Protein AF-A0AA41SF87-F1 (afdb_monomer_lite)

Foldseek 3Di:
DVVVVVVLVVVVVVLVVVQVVLCPDDPPDPSVPDDRDDDPPDDDPVVVVVVVVVVVVVVVVVVVVVVVVVVVD

Sequence (73 aa):
MYDASGVRLHAGRQAEVLNQIVFELPEEHPLADIRPLRELLGHTPPQVIAGGLLGFATAFFGHLITQTVGRQT

Secondary structure (DSSP, 8-state):
-HHHHHHHHHHHHHHHHHHHHHHHS-TTSTTTTPPP------S-HHHHHHHHHHHHHHHHHHHHHHHHHHT--

Radius of gyration: 23.46 Å; chains: 1; bounding box: 50×24×63 Å

pLDDT: mean 82.08, std 11.67, range [52.19, 97.25]

Structure (mmCIF, N/CA/C/O backbone):
data_AF-A0AA41SF87-F1
#
_entry.id   AF-A0AA41SF87-F1
#
loop_
_atom_site.group_PDB
_atom_site.id
_atom_site.type_symbol
_atom_site.label_atom_id
_atom_site.label_alt_id
_atom_site.label_comp_id
_atom_site.label_asym_id
_atom_site.label_entity_id
_atom_site.label_seq_id
_atom_site.pdbx_PDB_ins_code
_atom_site.Cartn_x
_atom_site.Cartn_y
_atom_site.Cartn_z
_atom_site.occupancy
_atom_site.B_iso_or_equiv
_atom_site.auth_seq_id
_atom_site.auth_comp_id
_atom_site.auth_asym_id
_atom_site.auth_atom_id
_atom_site.pdbx_PDB_model_num
ATOM 1 N N . MET A 1 1 ? -8.255 12.798 0.151 1.00 54.03 1 MET A N 1
ATOM 2 C CA . MET A 1 1 ? -7.762 11.404 0.296 1.00 54.03 1 MET A CA 1
ATOM 3 C C . MET A 1 1 ? -7.855 10.607 -1.004 1.00 54.03 1 MET A C 1
ATOM 5 O O . MET A 1 1 ? -6.888 9.929 -1.329 1.00 54.03 1 MET A O 1
ATOM 9 N N . TYR A 1 2 ? -8.957 10.706 -1.759 1.00 57.03 2 TYR A N 1
ATOM 10 C CA . TYR A 1 2 ? -9.095 10.055 -3.073 1.00 57.03 2 TYR A CA 1
ATOM 11 C C . TYR A 1 2 ? -8.058 10.558 -4.098 1.00 57.03 2 TYR A C 1
ATOM 13 O O . TYR A 1 2 ? -7.410 9.762 -4.765 1.00 57.03 2 TYR A O 1
ATOM 21 N N . ASP A 1 3 ? -7.816 11.871 -4.115 1.00 70.00 3 ASP A N 1
ATOM 22 C CA . ASP A 1 3 ? -6.846 12.536 -4.997 1.00 70.00 3 ASP A CA 1
ATOM 23 C C . ASP A 1 3 ? -5.394 12.047 -4.785 1.00 70.00 3 ASP A C 1
ATOM 25 O O . ASP A 1 3 ? -4.763 11.499 -5.684 1.00 70.00 3 ASP A O 1
ATOM 29 N N . ALA A 1 4 ? -4.902 12.083 -3.541 1.00 70.00 4 ALA A N 1
ATOM 30 C CA . ALA A 1 4 ? -3.557 11.604 -3.196 1.00 70.00 4 ALA A CA 1
ATOM 31 C C . ALA A 1 4 ? -3.357 10.085 -3.400 1.00 70.00 4 ALA A C 1
ATOM 33 O O . ALA A 1 4 ? -2.241 9.633 -3.660 1.00 70.00 4 ALA A O 1
ATOM 34 N N . SER A 1 5 ? -4.427 9.290 -3.285 1.00 72.19 5 SER A N 1
ATOM 35 C CA . SER A 1 5 ? -4.372 7.844 -3.547 1.00 72.19 5 SER A CA 1
ATOM 36 C C . SER A 1 5 ? -4.274 7.553 -5.046 1.00 72.19 5 SER A C 1
ATOM 38 O O . SER A 1 5 ? -3.522 6.664 -5.441 1.00 72.19 5 SER A O 1
ATOM 40 N N . GLY A 1 6 ? -4.966 8.340 -5.878 1.00 77.25 6 GLY A N 1
ATOM 41 C CA . GLY A 1 6 ? -4.829 8.297 -7.333 1.00 77.25 6 GLY A CA 1
ATOM 42 C C . GLY A 1 6 ? -3.410 8.647 -7.779 1.00 77.25 6 GLY A C 1
ATOM 43 O O . GLY A 1 6 ? -2.804 7.888 -8.529 1.00 77.25 6 GLY A O 1
ATOM 44 N N . VAL A 1 7 ? -2.831 9.727 -7.244 1.00 81.06 7 VAL A N 1
ATOM 45 C CA . VAL A 1 7 ? -1.443 10.126 -7.550 1.00 81.06 7 VAL A CA 1
ATOM 46 C C . VAL A 1 7 ? -0.442 9.020 -7.196 1.00 81.06 7 VAL A C 1
ATOM 48 O O . VAL A 1 7 ? 0.426 8.713 -8.009 1.00 81.06 7 VAL A O 1
ATOM 51 N N . ARG A 1 8 ? -0.587 8.361 -6.035 1.00 82.00 8 ARG A N 1
ATOM 52 C CA . ARG A 1 8 ? 0.252 7.205 -5.663 1.00 82.00 8 ARG A CA 1
ATOM 53 C C . ARG A 1 8 ? 0.095 6.030 -6.627 1.00 82.00 8 ARG A C 1
ATOM 55 O O . ARG A 1 8 ? 1.095 5.462 -7.037 1.00 82.00 8 ARG A O 1
ATOM 62 N N . LEU A 1 9 ? -1.134 5.692 -7.017 1.00 81.44 9 LEU A N 1
ATOM 63 C CA . LEU A 1 9 ? -1.383 4.611 -7.975 1.00 81.44 9 LEU A CA 1
ATOM 64 C C . LEU A 1 9 ? -0.758 4.907 -9.350 1.00 81.44 9 LEU A C 1
ATOM 66 O O . LEU A 1 9 ? -0.198 4.015 -9.983 1.00 81.44 9 LEU A O 1
ATOM 70 N N . HIS A 1 10 ? -0.849 6.154 -9.817 1.00 85.62 10 HIS A N 1
ATOM 71 C CA . HIS A 1 10 ? -0.262 6.577 -11.088 1.00 85.62 10 HIS A CA 1
ATOM 72 C C . HIS A 1 10 ? 1.268 6.606 -11.049 1.00 85.62 10 HIS A C 1
ATOM 74 O O . HIS A 1 10 ? 1.895 6.122 -11.989 1.00 85.62 10 HIS A O 1
ATOM 80 N N . ALA A 1 11 ? 1.863 7.113 -9.965 1.00 85.31 11 ALA A N 1
ATOM 81 C CA . ALA A 1 11 ? 3.310 7.073 -9.755 1.00 85.31 11 ALA A CA 1
ATOM 82 C C . ALA A 1 11 ? 3.835 5.629 -9.746 1.00 85.31 11 ALA A C 1
ATOM 84 O O . ALA A 1 11 ? 4.899 5.349 -10.293 1.00 85.31 11 ALA A O 1
ATOM 85 N N . GLY A 1 12 ? 3.045 4.703 -9.208 1.00 84.00 12 GLY A N 1
ATOM 86 C CA . GLY A 1 12 ? 3.403 3.300 -9.191 1.00 84.00 12 GLY A CA 1
ATOM 87 C C . GLY A 1 12 ? 3.380 2.592 -10.529 1.00 84.00 12 GLY A C 1
ATOM 88 O O . GLY A 1 12 ? 4.340 1.931 -10.924 1.00 84.00 12 GLY A O 1
ATOM 89 N N . ARG A 1 13 ? 2.325 2.843 -11.306 1.00 85.31 13 ARG A N 1
ATOM 90 C CA . ARG A 1 13 ? 2.255 2.407 -12.708 1.00 85.31 13 ARG A CA 1
ATOM 91 C C . ARG A 1 13 ? 3.429 2.948 -13.526 1.00 85.31 13 ARG A C 1
ATOM 93 O O . ARG A 1 13 ? 3.941 2.257 -14.397 1.00 85.31 13 ARG A O 1
ATOM 100 N N . GLN A 1 14 ? 3.860 4.181 -13.255 1.00 89.12 14 GLN A N 1
ATOM 101 C CA . GLN A 1 14 ? 5.034 4.762 -13.909 1.00 89.12 14 GLN A CA 1
ATOM 102 C C . GLN A 1 14 ? 6.334 4.071 -13.486 1.00 89.12 14 GLN A C 1
ATOM 104 O O . GLN A 1 14 ? 7.174 3.802 -14.341 1.00 89.12 14 GLN A O 1
ATOM 109 N N . ALA A 1 15 ? 6.497 3.752 -12.201 1.00 87.12 15 ALA A N 1
ATOM 110 C CA . ALA A 1 15 ? 7.651 3.011 -11.700 1.00 87.12 15 ALA A CA 1
ATOM 111 C C . ALA A 1 15 ? 7.752 1.601 -12.313 1.00 87.12 15 ALA A C 1
ATOM 113 O O . ALA A 1 15 ? 8.846 1.168 -12.668 1.00 87.12 15 ALA A O 1
ATOM 114 N N . GLU A 1 16 ? 6.621 0.913 -12.492 1.00 85.19 16 GLU A N 1
ATOM 115 C CA . GLU A 1 16 ? 6.543 -0.393 -13.162 1.00 85.19 16 GLU A CA 1
ATOM 116 C C . GLU A 1 16 ? 7.021 -0.318 -14.619 1.00 85.19 16 GLU A C 1
ATOM 118 O O . GLU A 1 16 ? 7.913 -1.069 -15.016 1.00 85.19 16 GLU A O 1
ATOM 123 N N . VAL A 1 17 ? 6.501 0.642 -15.392 1.00 89.19 17 VAL A N 1
ATOM 124 C CA . VAL A 1 17 ? 6.912 0.854 -16.791 1.00 89.19 17 VAL A CA 1
ATOM 125 C C . VAL A 1 17 ? 8.390 1.239 -16.886 1.00 89.19 17 VAL A C 1
ATOM 127 O O . VAL A 1 17 ? 9.098 0.742 -17.757 1.00 89.19 17 VAL A O 1
ATOM 130 N N . LEU A 1 18 ? 8.892 2.083 -15.979 1.00 88.19 18 LEU A N 1
ATOM 131 C CA . LEU A 1 18 ? 10.304 2.470 -15.966 1.00 88.19 18 LEU A CA 1
ATOM 132 C C . LEU A 1 18 ? 11.223 1.273 -15.691 1.00 88.19 18 LEU A C 1
ATOM 134 O O . LEU A 1 18 ? 12.247 1.134 -16.353 1.00 88.19 18 LEU A O 1
ATOM 138 N N . ASN A 1 19 ? 10.850 0.390 -14.763 1.00 87.31 19 ASN A N 1
ATOM 139 C CA . ASN A 1 19 ? 11.605 -0.834 -14.492 1.00 87.31 19 ASN A CA 1
ATOM 140 C C . ASN A 1 19 ? 11.643 -1.767 -15.707 1.00 87.31 19 ASN A C 1
ATOM 142 O O . ASN A 1 19 ? 12.681 -2.367 -15.971 1.00 87.31 19 ASN A O 1
ATOM 146 N N . GLN A 1 20 ? 10.538 -1.867 -16.452 1.00 87.00 20 GLN A N 1
ATOM 147 C CA . GLN A 1 20 ? 10.499 -2.648 -17.686 1.00 87.00 20 GLN A CA 1
ATOM 148 C C . GLN A 1 20 ? 11.436 -2.060 -18.750 1.00 87.00 20 GLN A C 1
ATOM 150 O O . GLN A 1 20 ? 12.208 -2.799 -19.351 1.00 87.00 20 GLN A O 1
ATOM 155 N N . ILE A 1 21 ? 11.431 -0.735 -18.927 1.00 89.12 21 ILE A N 1
ATOM 156 C CA . ILE A 1 21 ? 12.349 -0.056 -19.852 1.00 89.12 21 ILE A CA 1
ATOM 157 C C . ILE A 1 21 ? 13.804 -0.334 -19.459 1.00 89.12 21 ILE A C 1
ATOM 159 O O . ILE A 1 21 ? 14.584 -0.728 -20.318 1.00 89.12 21 ILE A O 1
ATOM 163 N N . VAL A 1 22 ? 14.150 -0.175 -18.172 1.00 87.62 22 VAL A N 1
ATOM 164 C CA . VAL A 1 22 ? 15.489 -0.465 -17.617 1.00 87.62 22 VAL A CA 1
ATOM 165 C C . VAL A 1 22 ? 15.936 -1.896 -17.931 1.00 87.62 22 VAL A C 1
ATOM 167 O O . VAL A 1 22 ? 17.076 -2.104 -18.331 1.00 87.62 22 VAL A O 1
ATOM 170 N N . PHE A 1 23 ? 15.030 -2.864 -17.800 1.00 84.44 23 PHE A N 1
ATOM 171 C CA . PHE A 1 23 ? 15.304 -4.277 -18.058 1.00 84.44 23 PHE A CA 1
ATOM 172 C C . PHE A 1 23 ? 15.527 -4.608 -19.543 1.00 84.44 23 PHE A C 1
ATOM 174 O O . PHE A 1 23 ? 16.248 -5.549 -19.860 1.00 84.44 23 PHE A O 1
ATOM 181 N N . GLU A 1 24 ? 14.916 -3.852 -20.456 1.00 88.12 24 GLU A N 1
ATOM 182 C CA . GLU A 1 24 ? 15.059 -4.045 -21.905 1.00 88.12 24 GLU A CA 1
ATOM 183 C C . GLU A 1 24 ? 16.320 -3.370 -22.484 1.00 88.12 24 GLU A C 1
ATOM 185 O O . GLU A 1 24 ? 16.640 -3.565 -23.660 1.00 88.12 24 GLU A O 1
ATOM 190 N N . LEU A 1 25 ? 17.054 -2.580 -21.689 1.00 89.31 25 LEU A N 1
ATOM 191 C CA . LEU A 1 25 ? 18.281 -1.923 -22.144 1.00 89.31 25 LEU A CA 1
ATOM 192 C C . LEU A 1 25 ? 19.451 -2.917 -22.279 1.00 89.31 25 LEU A C 1
ATOM 194 O O . LEU A 1 25 ? 19.561 -3.860 -21.496 1.00 89.31 25 LEU A O 1
ATOM 198 N N . PRO A 1 26 ? 20.366 -2.696 -23.245 1.00 86.81 26 PRO A N 1
ATOM 199 C CA . PRO A 1 26 ? 21.586 -3.492 -23.370 1.00 86.81 26 PRO A CA 1
ATOM 200 C C . PRO A 1 26 ? 22.437 -3.411 -22.098 1.00 86.81 26 PRO A C 1
ATOM 202 O O . PRO A 1 26 ? 22.529 -2.339 -21.504 1.00 86.81 26 PRO A O 1
ATOM 205 N N . GLU A 1 27 ? 23.141 -4.489 -21.738 1.00 82.19 27 GLU A N 1
ATOM 206 C CA . GLU A 1 27 ? 24.006 -4.529 -20.539 1.00 82.19 27 GLU A CA 1
ATOM 207 C C . GLU A 1 27 ? 25.109 -3.453 -20.544 1.00 82.19 27 GLU A C 1
ATOM 209 O O . GLU A 1 27 ? 25.574 -3.018 -19.495 1.00 82.19 27 GLU A O 1
ATOM 214 N N . GLU A 1 28 ? 25.501 -2.977 -21.728 1.00 86.25 28 GLU A N 1
ATOM 215 C CA . GLU A 1 28 ? 26.486 -1.905 -21.928 1.00 86.25 28 GLU A CA 1
ATOM 216 C C . GLU A 1 28 ? 25.948 -0.514 -21.550 1.00 86.25 28 GLU A C 1
ATOM 218 O O . GLU A 1 28 ? 26.701 0.460 -21.453 1.00 86.25 28 GLU A O 1
ATOM 223 N N . HIS A 1 29 ? 24.629 -0.387 -21.390 1.00 83.94 29 HIS A N 1
ATOM 224 C CA . HIS A 1 29 ? 23.991 0.885 -21.125 1.00 83.94 29 HIS A CA 1
ATOM 225 C C . HIS A 1 29 ? 24.195 1.292 -19.655 1.00 83.94 29 HIS A C 1
ATOM 227 O O . HIS A 1 29 ? 23.892 0.503 -18.761 1.00 83.94 29 HIS A O 1
ATOM 233 N N . PRO A 1 30 ? 24.606 2.542 -19.355 1.00 82.75 30 PRO A N 1
ATOM 234 C CA . PRO A 1 30 ? 24.866 2.992 -17.982 1.00 82.75 30 PRO A CA 1
ATOM 235 C C . PRO A 1 30 ? 23.684 2.833 -17.020 1.00 82.75 30 PRO A C 1
ATOM 237 O O . PRO A 1 30 ? 23.869 2.864 -15.806 1.00 82.75 30 PRO A O 1
ATOM 240 N N . LEU A 1 31 ? 22.467 2.714 -17.563 1.00 82.12 31 LEU A N 1
ATOM 241 C CA . LEU A 1 31 ? 21.242 2.568 -16.790 1.00 82.12 31 LEU A CA 1
ATOM 242 C C . LEU A 1 31 ? 20.806 1.103 -16.584 1.00 82.12 31 LEU A C 1
ATOM 244 O O . LEU A 1 31 ? 19.867 0.874 -15.829 1.00 82.12 31 LEU A O 1
ATOM 248 N N . ALA A 1 32 ? 21.462 0.122 -17.212 1.00 79.50 32 ALA A N 1
ATOM 249 C CA . ALA A 1 32 ? 21.082 -1.293 -17.119 1.00 79.50 32 ALA A CA 1
ATOM 250 C C . ALA A 1 32 ? 21.387 -1.914 -15.741 1.00 79.50 32 ALA A C 1
ATOM 252 O O . ALA A 1 32 ? 20.686 -2.820 -15.303 1.00 79.50 32 ALA A O 1
ATOM 253 N N . ASP A 1 33 ? 22.380 -1.384 -15.017 1.00 78.44 33 ASP A N 1
ATOM 254 C CA . ASP A 1 33 ? 22.744 -1.838 -13.662 1.00 78.44 33 ASP A CA 1
ATOM 255 C C . ASP A 1 33 ? 21.993 -1.073 -12.547 1.00 78.44 33 ASP A C 1
ATOM 257 O O . ASP A 1 33 ? 22.309 -1.150 -11.356 1.00 78.44 33 ASP A O 1
ATOM 261 N N . ILE A 1 34 ? 20.980 -0.275 -12.906 1.00 82.25 34 ILE A N 1
ATOM 262 C CA . ILE A 1 34 ? 20.209 0.464 -11.907 1.00 82.25 34 ILE A CA 1
ATOM 263 C C . ILE A 1 34 ? 19.254 -0.488 -11.195 1.00 82.25 34 ILE A C 1
ATOM 265 O O . ILE A 1 34 ? 18.481 -1.234 -11.792 1.00 82.25 34 ILE A O 1
ATOM 269 N N . ARG A 1 35 ? 19.252 -0.395 -9.866 1.00 80.38 35 ARG A N 1
ATOM 270 C CA . ARG A 1 35 ? 18.297 -1.099 -9.009 1.00 80.38 35 ARG A CA 1
ATOM 271 C C . ARG A 1 35 ? 16.854 -0.726 -9.390 1.00 80.38 35 ARG A C 1
ATOM 273 O 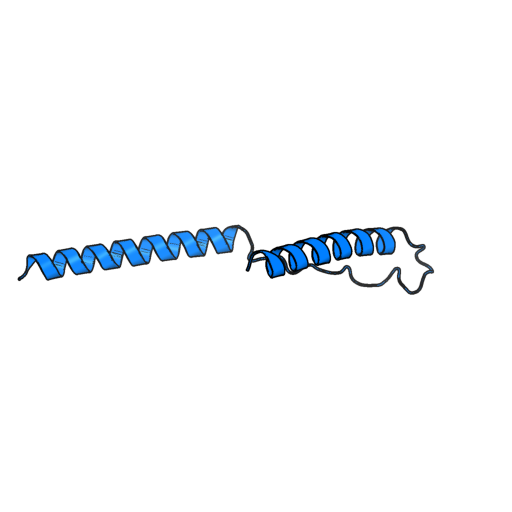O . ARG A 1 35 ? 16.550 0.467 -9.424 1.00 80.38 35 ARG A O 1
ATOM 280 N N . PRO A 1 36 ? 15.949 -1.710 -9.556 1.00 79.19 36 PRO A N 1
ATOM 281 C CA . PRO A 1 36 ? 14.548 -1.437 -9.846 1.00 79.19 36 PRO A CA 1
ATOM 282 C C . PRO A 1 36 ? 13.935 -0.488 -8.816 1.00 79.19 36 PRO A C 1
ATOM 284 O O . PRO A 1 36 ? 14.186 -0.620 -7.609 1.00 79.19 36 PRO A O 1
ATOM 287 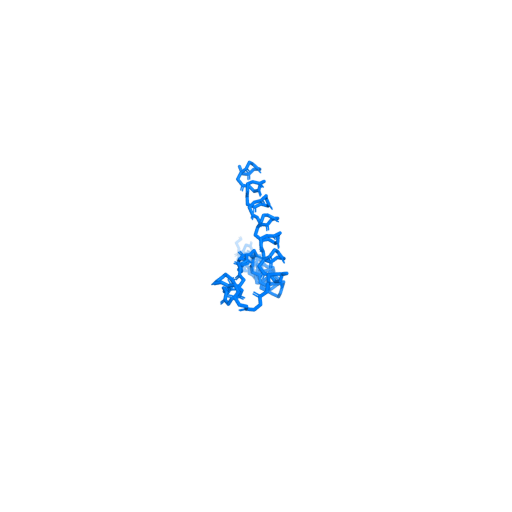N N . LEU A 1 37 ? 13.087 0.432 -9.277 1.00 79.75 37 LEU A N 1
ATOM 288 C CA . LEU A 1 37 ? 12.208 1.216 -8.422 1.00 79.75 37 LEU A CA 1
ATOM 289 C C . LEU A 1 37 ? 11.303 0.247 -7.666 1.00 79.75 37 LEU A C 1
ATOM 291 O O . LEU A 1 37 ? 10.321 -0.276 -8.191 1.00 79.75 37 LEU A O 1
ATOM 295 N N . ARG A 1 38 ? 11.662 -0.016 -6.411 1.00 68.94 38 ARG A N 1
ATOM 296 C CA . ARG A 1 38 ? 10.810 -0.749 -5.486 1.00 68.94 38 ARG A CA 1
ATOM 297 C C . ARG A 1 38 ? 9.706 0.186 -5.072 1.00 68.94 38 ARG A C 1
ATOM 299 O O . ARG A 1 38 ? 9.925 1.096 -4.273 1.00 68.94 38 ARG A O 1
ATOM 306 N N . GLU A 1 39 ? 8.514 -0.067 -5.568 1.00 63.97 39 GLU A N 1
ATOM 307 C CA . GLU A 1 39 ? 7.378 0.588 -4.981 1.00 63.97 39 GLU A CA 1
ATOM 308 C C . GLU A 1 39 ? 7.081 -0.053 -3.626 1.00 63.97 39 GLU A C 1
ATOM 310 O O . GLU A 1 39 ? 6.649 -1.202 -3.530 1.00 63.97 39 GLU A O 1
ATOM 315 N N . LEU A 1 40 ? 7.365 0.681 -2.548 1.00 59.25 40 LEU A N 1
ATOM 316 C CA . LEU A 1 40 ? 6.920 0.329 -1.202 1.00 59.25 40 LEU A CA 1
ATOM 317 C C . LEU A 1 40 ? 5.393 0.522 -1.101 1.00 59.25 40 LEU A C 1
ATOM 319 O O . LEU A 1 40 ? 4.896 1.333 -0.321 1.00 59.25 40 LEU A O 1
ATOM 323 N N . LEU A 1 41 ? 4.615 -0.205 -1.900 1.00 55.84 41 LEU A N 1
ATOM 324 C CA . LEU A 1 41 ? 3.168 -0.276 -1.743 1.00 55.84 41 LEU A CA 1
ATOM 325 C C . LEU A 1 41 ? 2.834 -1.387 -0.747 1.00 55.84 41 LEU A C 1
ATOM 327 O O . LEU A 1 41 ? 2.474 -2.502 -1.104 1.00 55.84 41 LEU A O 1
ATOM 331 N N . GLY A 1 42 ? 2.907 -1.020 0.531 1.00 60.19 42 GLY A N 1
ATOM 332 C CA . GLY A 1 42 ? 2.099 -1.641 1.572 1.00 60.19 42 GLY A CA 1
ATOM 333 C C . GLY A 1 42 ? 2.786 -2.676 2.457 1.00 60.19 42 GLY A C 1
ATOM 334 O O . GLY A 1 42 ? 3.744 -3.357 2.098 1.00 60.19 42 GLY A O 1
ATOM 335 N N . HIS A 1 43 ? 2.226 -2.762 3.660 1.00 63.94 43 HIS A N 1
ATOM 336 C CA . HIS A 1 43 ? 2.381 -3.876 4.580 1.00 63.94 43 HIS A CA 1
ATOM 337 C C . HIS A 1 43 ? 2.080 -5.193 3.859 1.00 63.94 43 HIS A C 1
ATOM 339 O O . HIS A 1 43 ? 1.158 -5.267 3.046 1.00 63.94 43 HIS A O 1
ATOM 345 N N . THR A 1 44 ? 2.841 -6.242 4.154 1.00 80.25 44 THR A N 1
ATOM 346 C CA . THR A 1 44 ? 2.597 -7.554 3.551 1.00 80.25 44 THR A CA 1
ATOM 347 C C . THR A 1 44 ? 1.188 -8.049 3.928 1.00 80.25 44 THR A C 1
ATOM 349 O O . THR A 1 44 ? 0.728 -7.763 5.038 1.00 80.25 44 THR A O 1
ATOM 352 N N . PRO A 1 45 ? 0.483 -8.814 3.068 1.00 77.38 45 PRO A N 1
ATOM 353 C CA . PRO A 1 45 ? -0.843 -9.356 3.396 1.00 77.38 45 PRO A CA 1
ATOM 354 C C . PRO A 1 45 ? -0.959 -10.002 4.799 1.00 77.38 45 PRO A C 1
ATOM 356 O O . PRO A 1 45 ? -1.962 -9.766 5.475 1.00 77.38 45 PRO A O 1
ATOM 359 N N . PRO A 1 46 ? 0.062 -10.719 5.323 1.00 81.94 46 PRO A N 1
ATOM 360 C CA . PRO A 1 46 ? 0.062 -11.231 6.696 1.00 81.94 46 PRO A CA 1
ATOM 361 C C . PRO A 1 46 ? -0.018 -10.151 7.781 1.00 81.94 46 PRO A C 1
ATOM 363 O O . PRO A 1 46 ? -0.631 -10.366 8.820 1.00 81.94 46 PRO A O 1
ATOM 366 N N . GLN A 1 47 ? 0.583 -8.985 7.559 1.00 86.69 47 GLN A N 1
ATOM 367 C CA . GLN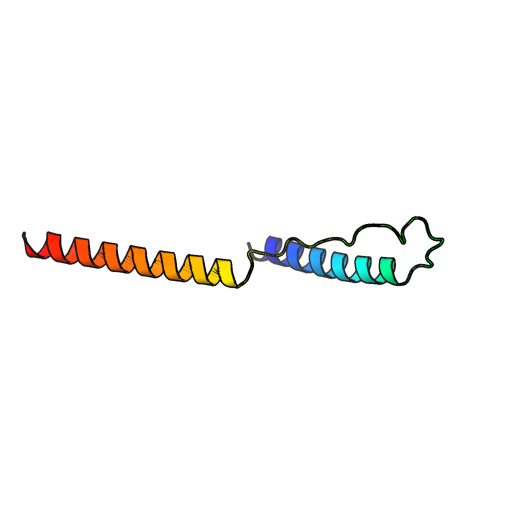 A 1 47 ? 0.611 -7.888 8.524 1.00 86.69 47 GLN A CA 1
ATOM 368 C C . GLN A 1 47 ? -0.772 -7.236 8.672 1.00 86.69 47 GLN A C 1
ATOM 370 O O . GLN A 1 47 ? -1.160 -6.847 9.773 1.00 86.69 47 GLN A O 1
ATOM 375 N N . VAL A 1 48 ? -1.554 -7.201 7.590 1.00 85.56 48 VAL A N 1
ATOM 376 C CA . VAL A 1 48 ? -2.959 -6.767 7.617 1.00 85.56 48 VAL A CA 1
ATOM 377 C C . VAL A 1 48 ? -3.818 -7.763 8.399 1.00 85.56 48 VAL A C 1
ATOM 379 O O . VAL A 1 48 ? -4.610 -7.360 9.249 1.00 85.56 48 VAL A O 1
ATOM 382 N N . ILE A 1 49 ? -3.617 -9.065 8.173 1.00 90.94 49 ILE A N 1
ATOM 383 C CA . ILE A 1 49 ? -4.322 -10.127 8.907 1.00 90.94 49 ILE A CA 1
ATOM 384 C C . ILE A 1 49 ? -3.983 -10.064 10.402 1.00 90.94 49 ILE A C 1
ATOM 386 O O . ILE A 1 49 ? -4.884 -10.099 11.238 1.00 90.94 49 ILE A O 1
ATOM 390 N N . ALA A 1 50 ? -2.702 -9.906 10.747 1.00 94.06 50 ALA A N 1
ATOM 391 C CA . ALA A 1 50 ? -2.251 -9.780 12.130 1.00 94.06 50 ALA A CA 1
ATOM 392 C C . ALA A 1 50 ? -2.865 -8.556 12.829 1.00 94.06 50 ALA A C 1
ATOM 394 O O . ALA A 1 50 ? -3.344 -8.670 13.956 1.00 94.06 50 ALA A O 1
ATOM 395 N N . GLY A 1 51 ? -2.911 -7.404 12.150 1.00 92.75 51 GLY A N 1
ATOM 396 C CA . GLY A 1 51 ? -3.569 -6.202 12.665 1.00 92.75 51 GLY A CA 1
ATOM 397 C C . GLY A 1 51 ? -5.072 -6.397 12.893 1.00 92.75 51 GLY A C 1
ATOM 398 O O . GLY A 1 51 ? -5.590 -6.003 13.937 1.00 92.75 51 GLY A O 1
ATOM 399 N N . GLY A 1 52 ? -5.761 -7.061 11.960 1.00 95.12 52 GLY A N 1
ATOM 400 C CA . GLY A 1 52 ? -7.184 -7.386 12.090 1.00 95.12 52 GLY A CA 1
ATOM 401 C C . GLY A 1 52 ? -7.481 -8.324 13.264 1.00 95.12 52 GLY A C 1
ATOM 402 O O . GLY A 1 52 ? -8.384 -8.055 14.057 1.00 95.12 52 GLY A O 1
ATOM 403 N N . LEU A 1 53 ? -6.687 -9.388 13.424 1.00 96.88 53 LEU A N 1
ATOM 404 C CA . LEU A 1 53 ? -6.808 -10.324 14.547 1.00 96.88 53 LEU A CA 1
ATOM 405 C C . LEU A 1 53 ? -6.549 -9.639 15.892 1.00 96.88 53 LEU A C 1
ATOM 407 O O . LEU A 1 53 ? -7.295 -9.859 16.846 1.00 96.88 53 LEU A O 1
ATOM 411 N N . LEU A 1 54 ? -5.526 -8.782 15.962 1.00 96.31 54 LEU A N 1
ATOM 412 C CA . LEU A 1 54 ? -5.209 -8.026 17.170 1.00 96.31 54 LEU A CA 1
ATOM 413 C C . LEU A 1 54 ? -6.365 -7.101 17.566 1.00 96.31 54 LEU A C 1
ATOM 415 O O . LEU A 1 54 ? -6.761 -7.090 18.728 1.00 96.31 54 LEU A O 1
ATOM 419 N N . GLY A 1 55 ? -6.932 -6.362 16.607 1.00 96.00 55 GLY A N 1
ATOM 420 C CA . GLY A 1 55 ? -8.078 -5.482 16.849 1.00 96.00 55 GLY A CA 1
ATOM 421 C C . GLY A 1 55 ? -9.324 -6.236 17.318 1.00 96.00 55 GLY A C 1
ATOM 422 O O . GLY A 1 55 ? -10.001 -5.799 18.246 1.00 96.00 55 GLY A O 1
ATOM 423 N N . PHE A 1 56 ? -9.607 -7.400 16.726 1.00 97.06 56 PHE A N 1
ATOM 424 C CA . PHE A 1 56 ? -10.710 -8.253 17.169 1.00 97.06 56 PHE A CA 1
ATOM 425 C C . PHE A 1 56 ? -10.503 -8.749 18.606 1.00 97.06 56 PHE A C 1
ATOM 427 O O . PHE A 1 56 ? -11.413 -8.658 19.430 1.00 97.06 56 PHE A O 1
ATOM 434 N N . ALA A 1 57 ? -9.299 -9.232 18.925 1.00 97.25 57 ALA A N 1
ATOM 435 C CA . ALA A 1 57 ? -8.976 -9.729 20.255 1.00 97.25 57 ALA A CA 1
ATOM 436 C C . ALA A 1 57 ? -9.119 -8.633 21.321 1.00 97.25 57 ALA A C 1
ATOM 438 O O . ALA A 1 57 ? -9.784 -8.8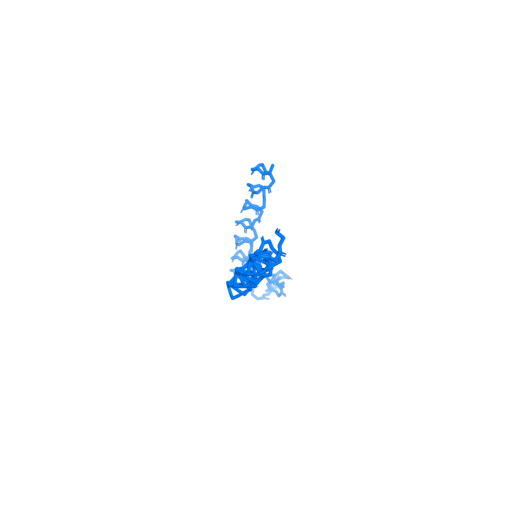44 22.335 1.00 97.25 57 ALA A O 1
ATOM 439 N N . THR A 1 58 ? -8.548 -7.448 21.092 1.00 96.19 58 THR A N 1
ATOM 440 C CA . THR A 1 58 ? -8.616 -6.346 22.064 1.00 96.19 58 THR A CA 1
ATOM 441 C C . THR A 1 58 ? -10.045 -5.849 22.273 1.00 96.19 58 THR A C 1
ATOM 443 O O . THR A 1 58 ? -10.436 -5.611 23.416 1.00 96.19 58 THR A O 1
ATOM 446 N N . ALA A 1 59 ? -10.855 -5.768 21.213 1.00 95.12 59 ALA A N 1
ATOM 447 C CA . ALA A 1 59 ? -12.271 -5.422 21.318 1.00 95.12 59 ALA A CA 1
ATOM 448 C C . ALA A 1 59 ? -13.069 -6.476 22.104 1.00 95.12 59 ALA A C 1
ATOM 450 O O . ALA A 1 59 ? -13.867 -6.123 22.974 1.00 95.12 59 ALA A O 1
ATOM 451 N N . PHE A 1 60 ? -12.827 -7.763 21.842 1.00 96.25 60 PHE A N 1
ATOM 452 C CA . PHE A 1 60 ? -13.486 -8.864 22.543 1.00 96.25 60 PHE A CA 1
ATOM 453 C C . PHE A 1 60 ? -13.171 -8.858 24.045 1.00 96.25 60 PHE A C 1
ATOM 455 O O . PHE A 1 60 ? -14.086 -8.882 24.870 1.00 96.25 60 PHE A O 1
ATOM 462 N N . PHE A 1 61 ? -11.889 -8.765 24.411 1.00 95.94 61 PHE A N 1
ATOM 463 C CA . PHE A 1 61 ? -11.479 -8.707 25.816 1.00 95.94 61 PHE A CA 1
ATOM 464 C C . PHE A 1 61 ? -11.983 -7.442 26.510 1.00 95.94 61 PHE A C 1
ATOM 466 O O . PHE A 1 61 ? -12.487 -7.526 27.628 1.00 95.94 61 PHE A O 1
ATOM 473 N N . GLY A 1 62 ? -11.915 -6.287 25.842 1.00 95.12 62 GLY A N 1
ATOM 474 C CA . GLY A 1 62 ? -12.470 -5.039 26.362 1.00 95.12 62 GLY A CA 1
ATOM 475 C C . GLY A 1 62 ? -13.964 -5.160 26.667 1.0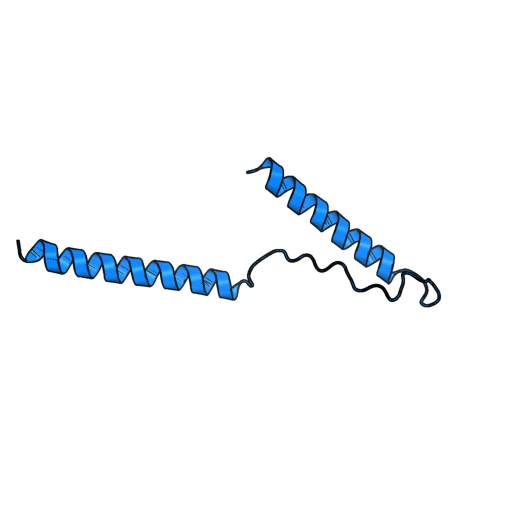0 95.12 62 GLY A C 1
ATOM 476 O O . GLY A 1 62 ? -14.392 -4.829 27.770 1.00 95.12 62 GLY A O 1
ATOM 477 N N . HIS A 1 63 ? -14.746 -5.721 25.738 1.00 93.25 63 HIS A N 1
ATOM 478 C CA . HIS A 1 63 ? -16.177 -5.941 25.937 1.00 93.25 63 HIS A CA 1
ATOM 479 C C . HIS A 1 63 ? -16.469 -6.888 27.106 1.00 93.25 63 HIS A C 1
ATOM 481 O O . HIS A 1 63 ? -17.348 -6.602 27.919 1.00 93.25 63 HIS A O 1
ATOM 487 N N . LEU A 1 64 ? -15.719 -7.989 27.222 1.00 91.44 64 LEU A N 1
ATOM 488 C CA . LEU A 1 64 ? -15.874 -8.947 28.316 1.00 91.44 64 LEU A CA 1
ATOM 489 C C . LEU A 1 64 ? -15.621 -8.287 29.678 1.00 91.44 64 LEU A C 1
ATOM 491 O O . LEU A 1 64 ? -16.422 -8.454 30.596 1.00 91.44 64 LEU A O 1
ATOM 495 N N . ILE A 1 65 ? -14.556 -7.489 29.785 1.00 92.31 65 ILE A N 1
ATOM 496 C CA . ILE A 1 65 ? -14.220 -6.746 31.006 1.00 92.31 65 ILE A CA 1
ATOM 497 C C . ILE A 1 65 ? -15.351 -5.773 31.357 1.00 92.31 65 ILE A C 1
ATOM 499 O O . ILE A 1 65 ? -15.834 -5.770 32.491 1.00 92.31 65 ILE A O 1
ATOM 503 N N . THR A 1 66 ? -15.841 -4.999 30.385 1.00 90.19 66 THR A N 1
ATOM 504 C CA . THR A 1 66 ? -16.961 -4.073 30.602 1.00 90.19 66 THR A CA 1
ATOM 505 C C . THR A 1 66 ? -18.235 -4.801 31.038 1.00 90.19 66 THR A C 1
ATOM 507 O O . THR A 1 66 ? -18.909 -4.333 31.952 1.00 90.19 66 THR A O 1
ATOM 510 N N . GLN A 1 67 ? -18.548 -5.964 30.457 1.00 84.25 67 GLN A N 1
ATOM 511 C CA . GLN A 1 67 ? -19.697 -6.778 30.868 1.00 84.25 67 GLN A CA 1
ATOM 512 C C . GLN A 1 67 ? -19.558 -7.301 32.299 1.00 84.25 67 GLN A C 1
ATOM 514 O O . GLN A 1 67 ? -20.532 -7.314 33.047 1.00 84.25 67 GLN A O 1
ATOM 519 N N . THR A 1 68 ? -18.360 -7.724 32.705 1.00 80.62 68 THR A N 1
ATOM 520 C CA . THR A 1 68 ? -18.128 -8.193 34.078 1.00 80.62 68 THR A CA 1
ATOM 521 C C . THR A 1 68 ? -18.209 -7.073 35.111 1.00 80.62 68 THR A C 1
ATOM 523 O O . THR A 1 68 ? -18.756 -7.294 36.186 1.00 80.62 68 THR A O 1
ATOM 526 N N . VAL A 1 69 ? -17.734 -5.870 34.779 1.00 80.69 69 VAL A N 1
ATOM 527 C CA . VAL A 1 69 ? -17.778 -4.703 35.674 1.00 80.69 69 VAL A CA 1
ATOM 528 C C . VAL A 1 69 ? -19.197 -4.137 35.768 1.00 80.69 69 VAL A C 1
ATOM 530 O O . VAL A 1 69 ? -19.686 -3.898 36.866 1.00 80.69 69 VA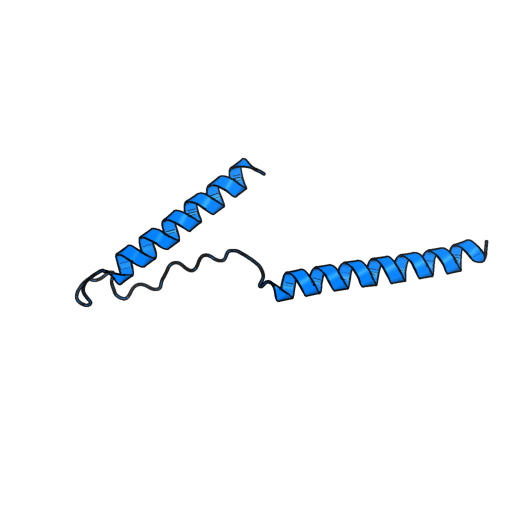L A O 1
ATOM 533 N N . GLY A 1 70 ? -19.901 -4.003 34.639 1.00 69.12 70 GLY A N 1
ATOM 534 C CA . GLY A 1 70 ? -21.285 -3.517 34.603 1.00 69.12 70 GLY A CA 1
ATOM 535 C C . GLY A 1 70 ? -22.319 -4.488 35.182 1.00 69.12 70 GLY A C 1
ATOM 536 O O . GLY A 1 70 ? -23.436 -4.080 35.466 1.00 69.12 70 GLY A O 1
ATOM 537 N N . ARG A 1 71 ? -21.972 -5.768 35.380 1.00 61.34 71 ARG A N 1
ATOM 538 C CA . ARG A 1 71 ? -22.823 -6.745 36.090 1.00 61.34 71 ARG A CA 1
ATOM 539 C C . ARG A 1 71 ? -22.682 -6.690 37.616 1.00 61.34 71 ARG A C 1
ATOM 541 O O . ARG A 1 71 ? -23.441 -7.383 38.287 1.00 61.34 71 ARG A O 1
ATOM 548 N N . GLN A 1 72 ? -21.716 -5.942 38.155 1.00 56.88 72 GLN A N 1
ATOM 549 C CA . GLN A 1 72 ? -21.481 -5.823 39.603 1.00 56.88 72 GLN A CA 1
ATOM 550 C C . GLN A 1 72 ? -22.005 -4.513 40.220 1.00 56.88 72 GLN A C 1
ATOM 552 O O . GLN A 1 72 ? -21.918 -4.354 41.436 1.00 56.88 72 GLN A O 1
ATOM 557 N N . THR A 1 73 ? -22.555 -3.604 39.413 1.00 52.19 73 THR A N 1
ATOM 558 C CA . THR A 1 73 ? -23.255 -2.377 39.842 1.00 52.19 73 THR A CA 1
ATOM 559 C C . THR A 1 73 ? -24.752 -2.525 39.644 1.00 52.19 73 THR A C 1
ATOM 561 O O . THR A 1 73 ? -25.506 -2.141 40.560 1.00 52.19 73 THR A O 1
#

Organism: Papaver nudicaule (NCBI:txid74823)

InterPro domains:
  IPR003832 Protein of unknown function DUF212 [PF02681] (1-57)
  IPR003832 Protein of unknown function DUF212 [PTHR31446] (1-66)